Protein AF-A0A956BD13-F1 (afdb_monomer_lite)

Secondary structure (DSSP, 8-state):
------------------------------------PPPPPPPEEEEEGGG--S-PPTTEEEEEEEEBPSS--EEESSS---TTS-HHHHTT-EEEEEBTTSSEEEEEETT-HHHHHHHH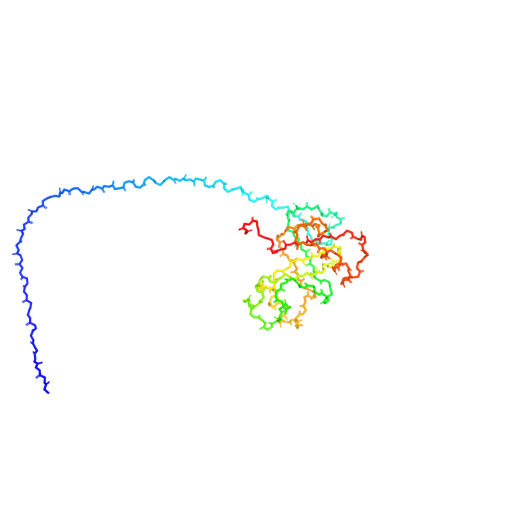HTTT--TT-EEEEEEEEE-TTTSTT-TTHHHHHHHHHT--TTS--EEEETT--TT-

Radius of gyration: 30.13 Å; chains: 1; bounding box: 98×28×61 Å

pLDDT: mean 73.92, std 19.25, range [34.25, 94.5]

Structure (mmCIF, N/CA/C/O backbone):
data_AF-A0A956BD13-F1
#
_entry.id   AF-A0A956BD13-F1
#
loop_
_atom_site.group_PDB
_atom_site.id
_atom_site.type_symbol
_atom_site.label_atom_id
_atom_site.label_alt_id
_atom_site.label_comp_id
_atom_site.label_asym_id
_atom_site.label_entity_id
_atom_site.label_seq_id
_atom_site.pdbx_PDB_ins_code
_atom_site.Cartn_x
_atom_site.Cartn_y
_atom_site.Cartn_z
_atom_site.occupancy
_atom_site.B_iso_or_equiv
_atom_site.auth_seq_id
_atom_site.auth_comp_id
_atom_site.auth_asym_id
_atom_site.auth_atom_id
_atom_site.pdbx_PDB_model_num
ATOM 1 N N . MET A 1 1 ? 64.589 10.170 -41.275 1.00 44.06 1 MET A N 1
ATOM 2 C CA . MET A 1 1 ? 65.614 10.773 -40.403 1.00 44.06 1 MET A CA 1
ATOM 3 C C . MET A 1 1 ? 65.387 10.223 -39.012 1.00 44.06 1 MET A C 1
ATOM 5 O O . MET A 1 1 ? 64.498 10.694 -38.320 1.00 44.06 1 MET A O 1
ATOM 9 N N . SER A 1 2 ? 66.120 9.169 -38.675 1.00 47.25 2 SER A N 1
ATOM 10 C CA . SER A 1 2 ? 66.272 8.690 -37.301 1.00 47.25 2 SER A CA 1
ATOM 11 C C . SER A 1 2 ? 67.596 9.226 -36.766 1.00 47.25 2 SER A C 1
ATOM 13 O O . SER A 1 2 ? 68.526 9.404 -37.561 1.00 47.25 2 SER A O 1
ATOM 15 N N . PRO A 1 3 ? 67.710 9.411 -35.449 1.00 51.00 3 PRO A N 1
ATOM 16 C CA . PRO A 1 3 ? 68.952 9.108 -34.765 1.00 51.00 3 PRO A CA 1
ATOM 17 C C . PRO A 1 3 ? 68.797 7.973 -33.729 1.00 51.00 3 PRO A C 1
ATOM 19 O O . PRO A 1 3 ? 67.667 7.650 -33.352 1.00 51.00 3 PRO A O 1
ATOM 22 N N . PRO A 1 4 ? 69.932 7.362 -33.335 1.00 51.72 4 PRO A N 1
ATOM 23 C CA . PRO A 1 4 ? 70.069 6.055 -32.678 1.00 51.72 4 PRO A CA 1
ATOM 24 C C . PRO A 1 4 ? 70.335 6.199 -31.152 1.00 51.72 4 PRO A C 1
ATOM 26 O O . PRO A 1 4 ? 70.558 7.315 -30.691 1.00 51.72 4 PRO A O 1
ATOM 29 N N . GLU A 1 5 ? 69.983 5.211 -30.319 1.00 47.28 5 GLU A N 1
ATOM 30 C CA . GLU A 1 5 ? 70.798 4.120 -29.705 1.00 47.28 5 GLU A CA 1
ATOM 31 C C . GLU A 1 5 ? 71.549 4.489 -28.407 1.00 47.28 5 GLU A C 1
ATOM 33 O O . GLU A 1 5 ? 71.923 5.639 -28.190 1.00 47.28 5 GLU A O 1
ATOM 38 N N . ASP A 1 6 ? 71.728 3.435 -27.595 1.00 42.88 6 ASP A N 1
ATOM 39 C CA . ASP A 1 6 ? 72.611 3.228 -26.432 1.00 42.88 6 ASP A CA 1
ATOM 40 C C . ASP A 1 6 ? 72.078 3.714 -25.067 1.00 42.88 6 ASP A C 1
ATOM 42 O O . ASP A 1 6 ? 72.024 4.903 -24.760 1.00 42.88 6 ASP A O 1
ATOM 46 N N . GLU A 1 7 ? 71.482 2.849 -24.229 1.00 48.50 7 GLU A N 1
ATOM 47 C CA . GLU A 1 7 ? 72.116 1.756 -23.453 1.00 48.50 7 GLU A CA 1
ATOM 48 C C . GLU A 1 7 ? 73.473 2.150 -22.854 1.00 48.50 7 GLU A C 1
ATOM 50 O O . GLU A 1 7 ? 74.460 2.244 -23.564 1.00 48.50 7 GLU A O 1
ATOM 55 N N . ASP A 1 8 ? 73.540 2.302 -21.526 1.00 44.31 8 ASP A N 1
ATOM 56 C CA . ASP A 1 8 ? 74.471 1.459 -20.776 1.00 44.31 8 ASP A CA 1
ATOM 57 C C . ASP A 1 8 ? 74.180 1.423 -19.272 1.00 44.31 8 ASP A C 1
ATOM 59 O O . ASP A 1 8 ? 73.890 2.419 -18.601 1.00 44.31 8 ASP A O 1
ATOM 63 N N . LEU A 1 9 ? 74.262 0.197 -18.769 1.00 45.81 9 LEU A N 1
ATOM 64 C CA . LEU A 1 9 ? 74.283 -0.191 -17.370 1.00 45.81 9 LEU A CA 1
ATOM 65 C C . LEU A 1 9 ? 75.536 0.370 -16.676 1.00 45.81 9 LEU A C 1
ATOM 67 O O . LEU A 1 9 ? 76.537 0.627 -17.329 1.00 45.81 9 LEU A O 1
ATOM 71 N N . ILE A 1 10 ? 75.492 0.489 -15.341 1.00 38.84 10 ILE A N 1
ATOM 72 C CA . ILE A 1 10 ? 76.545 0.116 -14.362 1.00 38.84 10 ILE A CA 1
ATOM 73 C C . ILE A 1 10 ? 76.246 0.816 -13.017 1.00 38.84 10 ILE A C 1
ATOM 75 O O . ILE A 1 10 ? 76.431 2.016 -12.831 1.00 38.84 10 ILE A O 1
ATOM 79 N N . ALA A 1 11 ? 75.800 0.025 -12.041 1.00 39.09 11 ALA A N 1
ATOM 80 C CA . ALA A 1 11 ? 76.026 0.264 -10.607 1.00 39.09 11 ALA A CA 1
ATOM 81 C C . ALA A 1 11 ? 77.476 -0.191 -10.263 1.00 39.09 11 ALA A C 1
ATOM 83 O O . ALA A 1 11 ? 77.973 -1.020 -11.026 1.00 39.09 11 ALA A O 1
ATOM 84 N N . PRO A 1 12 ? 78.161 0.188 -9.145 1.00 47.75 12 PRO A N 1
ATOM 85 C CA . PRO A 1 12 ? 77.567 0.335 -7.809 1.00 47.75 12 PRO A CA 1
ATOM 86 C C . PRO A 1 12 ? 78.234 1.325 -6.807 1.00 47.75 12 PRO A C 1
ATOM 88 O O . PRO A 1 12 ? 79.315 1.865 -7.003 1.00 47.75 12 PRO A O 1
ATOM 91 N N . ALA A 1 13 ? 77.574 1.426 -5.645 1.00 37.47 13 ALA A N 1
ATOM 92 C CA . ALA A 1 13 ? 78.126 1.643 -4.302 1.00 37.47 13 ALA A CA 1
ATOM 93 C C . ALA A 1 13 ? 78.817 2.979 -3.958 1.00 37.47 13 ALA A C 1
ATOM 95 O O . ALA A 1 13 ? 79.970 3.225 -4.295 1.00 37.47 13 ALA A O 1
ATOM 96 N N . ARG A 1 14 ? 78.198 3.718 -3.024 1.00 42.47 14 ARG A N 1
ATOM 97 C CA . ARG A 1 14 ? 78.883 4.116 -1.783 1.00 42.47 14 ARG A CA 1
ATOM 98 C C . ARG A 1 14 ? 77.897 4.403 -0.654 1.00 42.47 14 ARG A C 1
ATOM 100 O O . ARG A 1 14 ? 77.141 5.365 -0.650 1.00 42.47 14 ARG A O 1
ATOM 107 N N . THR A 1 15 ? 77.978 3.512 0.317 1.00 42.47 15 THR A N 1
ATOM 108 C CA . THR A 1 15 ? 77.448 3.545 1.670 1.00 42.47 15 THR A CA 1
ATOM 109 C C . THR A 1 15 ? 77.697 4.890 2.360 1.00 42.47 15 THR A C 1
ATOM 111 O O . THR A 1 15 ? 78.846 5.299 2.532 1.00 42.47 15 THR A O 1
ATOM 114 N N . ARG A 1 16 ? 76.640 5.524 2.871 1.00 36.84 16 ARG A N 1
ATOM 115 C CA . ARG A 1 16 ? 76.728 6.346 4.082 1.00 36.84 16 ARG A CA 1
ATOM 116 C C . ARG A 1 16 ? 75.579 5.987 5.009 1.00 36.84 16 ARG A C 1
ATOM 118 O O . ARG A 1 16 ? 74.418 6.254 4.732 1.00 36.84 16 ARG A O 1
ATOM 125 N N . TRP A 1 17 ? 75.967 5.343 6.100 1.00 38.44 17 TRP A N 1
ATOM 126 C CA . TRP A 1 17 ? 75.159 5.122 7.280 1.00 38.44 17 TRP A CA 1
ATOM 127 C C . TRP A 1 17 ? 74.755 6.466 7.888 1.00 38.44 17 TRP A C 1
ATOM 129 O O . TRP A 1 17 ? 75.621 7.258 8.254 1.00 38.44 17 TRP A O 1
ATOM 139 N N . VAL A 1 18 ? 73.452 6.681 8.043 1.00 43.34 18 VAL A N 1
ATOM 140 C CA . VAL A 1 18 ? 72.896 7.550 9.081 1.00 43.34 18 VAL A CA 1
ATOM 141 C C . VAL A 1 18 ? 71.798 6.738 9.759 1.00 43.34 18 VAL A C 1
ATOM 143 O O . VAL A 1 18 ? 70.827 6.331 9.126 1.00 43.34 18 VAL A O 1
ATOM 146 N N . ALA A 1 19 ? 72.031 6.415 11.027 1.00 39.81 19 ALA A N 1
ATOM 147 C CA . ALA A 1 19 ? 71.102 5.707 11.895 1.00 39.81 19 ALA A CA 1
ATOM 148 C C . ALA A 1 19 ? 69.920 6.626 12.297 1.00 39.81 19 ALA A C 1
ATOM 150 O O . ALA A 1 19 ? 70.008 7.845 12.144 1.00 39.81 19 ALA A O 1
ATOM 151 N N . PRO A 1 20 ? 68.803 6.047 12.768 1.00 45.09 20 PRO A N 1
ATOM 152 C CA . PRO A 1 20 ? 67.460 6.588 12.613 1.00 45.09 20 PRO A CA 1
ATOM 153 C C . PRO A 1 20 ? 67.080 7.543 13.748 1.00 45.09 20 PRO A C 1
ATOM 155 O O . PRO A 1 20 ? 67.434 7.322 14.903 1.00 45.09 20 PRO A O 1
ATOM 158 N N . ALA A 1 21 ? 66.280 8.561 13.440 1.00 40.62 21 ALA A N 1
ATOM 159 C CA . ALA A 1 21 ? 65.605 9.366 14.447 1.00 40.62 21 ALA A CA 1
ATOM 160 C C . ALA A 1 21 ? 64.126 9.518 14.077 1.00 40.62 21 ALA A C 1
ATOM 162 O O . ALA A 1 21 ? 63.789 10.131 13.069 1.00 40.62 21 ALA A O 1
ATOM 163 N N . GLY A 1 22 ? 63.257 8.963 14.925 1.00 37.09 22 GLY A N 1
ATOM 164 C CA . GLY A 1 22 ? 61.895 9.462 15.107 1.00 37.09 22 GLY A CA 1
ATOM 165 C C . GLY A 1 22 ? 60.812 8.885 14.200 1.00 37.09 22 GLY A C 1
ATOM 166 O O . GLY A 1 22 ? 60.185 9.624 13.450 1.00 37.09 22 GLY A O 1
ATOM 167 N N . VAL A 1 23 ? 60.485 7.598 14.349 1.00 42.72 23 VAL A N 1
ATOM 168 C CA . VAL A 1 23 ? 59.114 7.147 14.058 1.00 42.72 23 VAL A CA 1
ATOM 169 C C . VAL A 1 23 ? 58.242 7.617 15.222 1.00 42.72 23 VAL A C 1
ATOM 171 O O . VAL A 1 23 ? 58.183 6.976 16.270 1.00 42.72 23 VAL A O 1
ATOM 174 N N . ALA A 1 24 ? 57.608 8.778 15.063 1.00 38.66 24 ALA A N 1
ATOM 175 C CA . ALA A 1 24 ? 56.527 9.203 15.938 1.00 38.66 24 ALA A CA 1
ATOM 176 C C . ALA A 1 24 ? 55.292 8.358 15.604 1.00 38.66 24 ALA A C 1
ATOM 178 O O . ALA A 1 24 ? 54.621 8.563 14.594 1.00 38.66 24 ALA A O 1
ATOM 179 N N . LEU A 1 25 ? 55.034 7.362 16.447 1.00 34.25 25 LEU A N 1
ATOM 180 C CA . LEU A 1 25 ? 53.822 6.557 16.426 1.00 34.25 25 LEU A CA 1
ATOM 181 C C . LEU A 1 25 ? 52.649 7.473 16.804 1.00 34.25 25 LEU A C 1
ATOM 183 O O . 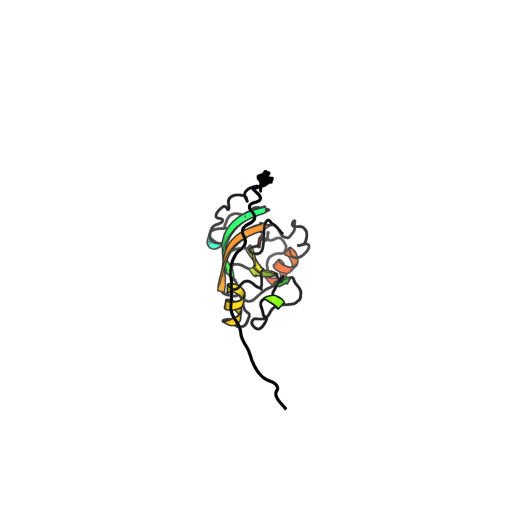LEU A 1 25 ? 52.456 7.803 17.973 1.00 34.25 25 LEU A O 1
ATOM 187 N N . VAL A 1 26 ? 51.879 7.924 15.811 1.00 38.56 26 VAL A N 1
ATOM 188 C CA . VAL A 1 26 ? 50.572 8.536 16.060 1.00 38.56 26 VAL A CA 1
ATOM 189 C C . VAL A 1 26 ? 49.647 7.408 16.495 1.00 38.56 26 VAL A C 1
ATOM 191 O O . VAL A 1 26 ? 49.126 6.650 15.679 1.00 38.56 26 VAL A O 1
ATOM 194 N N . VAL A 1 27 ? 49.480 7.266 17.807 1.00 37.88 27 VAL A N 1
ATOM 195 C CA . VAL A 1 27 ? 48.412 6.458 18.387 1.00 37.88 27 VAL A CA 1
ATOM 196 C C . VAL A 1 27 ? 47.107 7.186 18.080 1.00 37.88 27 VAL A C 1
ATOM 198 O O . VAL A 1 27 ? 46.736 8.138 18.763 1.00 37.88 27 VAL A O 1
ATOM 201 N N . ILE A 1 28 ? 46.420 6.767 17.018 1.00 44.41 28 ILE A N 1
ATOM 202 C CA . ILE A 1 28 ? 45.020 7.129 16.812 1.00 44.41 28 ILE A CA 1
ATOM 203 C C . ILE A 1 28 ? 44.246 6.384 17.898 1.00 44.41 28 ILE A C 1
ATOM 205 O O . ILE A 1 28 ? 43.956 5.195 17.773 1.00 44.41 28 ILE A O 1
ATOM 209 N N . ALA A 1 29 ? 43.953 7.074 18.998 1.00 43.16 29 ALA A N 1
ATOM 210 C CA . ALA A 1 29 ? 42.938 6.632 19.935 1.00 43.16 29 ALA A CA 1
ATOM 211 C C . ALA A 1 29 ? 41.605 6.646 19.177 1.00 43.16 29 ALA A C 1
ATOM 213 O O . ALA A 1 29 ? 40.981 7.692 19.005 1.00 43.16 29 ALA A O 1
ATOM 214 N N . ALA A 1 30 ? 41.207 5.485 18.657 1.00 44.53 30 ALA A N 1
ATOM 215 C CA . ALA A 1 30 ? 39.875 5.270 18.127 1.00 44.53 30 ALA A CA 1
ATOM 216 C C . ALA A 1 30 ? 38.891 5.421 19.293 1.00 44.53 30 ALA A C 1
ATOM 218 O O . ALA A 1 30 ? 38.612 4.467 20.016 1.00 44.53 30 ALA A O 1
ATOM 219 N N . ALA A 1 31 ? 38.407 6.645 19.504 1.00 46.56 31 ALA A N 1
ATOM 220 C CA . ALA A 1 31 ? 37.264 6.918 20.353 1.00 46.56 31 ALA A CA 1
ATOM 221 C C . ALA A 1 31 ? 36.066 6.194 19.731 1.00 46.56 31 ALA A C 1
ATOM 223 O O . ALA A 1 31 ? 35.420 6.687 18.807 1.00 46.56 31 ALA A O 1
ATOM 224 N N . THR A 1 32 ? 35.835 4.969 20.193 1.00 49.59 32 THR A N 1
ATOM 225 C CA . THR A 1 32 ? 34.695 4.139 19.829 1.00 49.59 32 THR A CA 1
ATOM 226 C C . THR A 1 32 ? 33.487 4.749 20.524 1.00 49.59 32 THR A C 1
ATOM 228 O O . THR A 1 32 ? 33.102 4.356 21.622 1.00 49.59 32 THR A O 1
ATOM 231 N N . TRP A 1 33 ? 32.917 5.785 19.914 1.00 47.69 33 TRP A N 1
ATOM 232 C CA . TRP A 1 33 ? 31.564 6.200 20.235 1.00 47.69 33 TRP A CA 1
ATOM 233 C C . TRP A 1 33 ? 30.666 5.037 19.825 1.00 47.69 33 TRP A C 1
ATOM 235 O O . TRP A 1 33 ? 30.367 4.857 18.646 1.00 47.69 33 TRP A O 1
ATOM 245 N N . LEU A 1 34 ? 30.302 4.196 20.796 1.00 47.66 34 LEU A N 1
ATOM 246 C CA . LEU A 1 34 ? 29.148 3.319 20.680 1.00 47.66 34 LEU A CA 1
ATOM 247 C C . LEU A 1 34 ? 27.951 4.227 20.394 1.00 47.66 34 LEU A C 1
ATOM 249 O O . LEU A 1 34 ? 27.374 4.822 21.302 1.00 47.66 34 LEU A O 1
ATOM 253 N N . LEU A 1 35 ? 27.628 4.375 19.111 1.00 52.22 35 LEU A N 1
ATOM 254 C CA . LEU A 1 35 ? 26.346 4.878 18.659 1.00 52.22 35 LEU A CA 1
ATOM 255 C C . LEU A 1 35 ? 25.312 3.928 19.252 1.00 52.22 35 LEU A C 1
ATOM 257 O O . LEU A 1 35 ? 25.151 2.797 18.801 1.00 52.22 35 LEU A O 1
ATOM 261 N N . TRP A 1 36 ? 24.671 4.367 20.329 1.00 49.69 36 TRP A N 1
ATOM 262 C CA . TRP A 1 36 ? 23.501 3.707 20.871 1.00 49.69 36 TRP A CA 1
ATOM 263 C C . TRP A 1 36 ? 22.368 3.960 19.877 1.00 49.69 36 TRP A C 1
ATOM 265 O O . TRP A 1 36 ? 21.576 4.884 20.031 1.00 49.69 36 TRP A O 1
ATOM 275 N N . THR A 1 37 ? 22.357 3.204 18.780 1.00 57.28 37 THR A N 1
ATOM 276 C CA . THR A 1 37 ? 21.195 3.140 17.903 1.00 57.28 37 THR A CA 1
ATOM 277 C C . THR A 1 37 ? 20.132 2.376 18.684 1.00 57.28 37 THR A C 1
ATOM 279 O O . THR A 1 37 ? 20.393 1.223 19.053 1.00 57.28 37 THR A O 1
ATOM 282 N N . PRO A 1 38 ? 18.977 2.982 19.012 1.00 53.03 38 PRO A N 1
ATOM 283 C CA . PRO A 1 38 ? 17.890 2.229 19.616 1.00 53.03 38 PRO A CA 1
ATOM 284 C C . PRO A 1 38 ? 17.577 1.060 18.683 1.00 53.03 38 PRO A C 1
ATOM 286 O O . PRO A 1 38 ? 17.339 1.263 17.494 1.00 53.03 38 PRO A O 1
ATOM 289 N N . ALA A 1 39 ? 17.658 -0.166 19.202 1.00 55.84 39 ALA A N 1
ATOM 290 C CA . ALA A 1 39 ? 17.295 -1.337 18.421 1.00 55.84 39 ALA A CA 1
ATOM 291 C C . ALA A 1 39 ? 15.858 -1.140 17.909 1.00 55.84 39 ALA A C 1
ATOM 293 O O . ALA A 1 39 ? 15.004 -0.715 18.700 1.00 55.84 39 ALA A O 1
ATOM 294 N N . PRO A 1 40 ? 15.576 -1.407 16.620 1.00 57.62 40 PRO A N 1
ATOM 295 C CA . PRO A 1 40 ? 14.216 -1.318 16.117 1.00 57.62 40 PRO A CA 1
ATOM 296 C C . PRO A 1 40 ? 13.317 -2.213 16.981 1.00 57.62 40 PRO A C 1
ATOM 298 O O . PRO A 1 40 ? 13.759 -3.288 17.410 1.00 57.62 40 PRO A O 1
ATOM 301 N N . PRO A 1 41 ? 12.085 -1.773 17.291 1.00 59.72 41 PRO A N 1
ATOM 302 C CA . PRO A 1 41 ? 11.177 -2.560 18.110 1.00 59.72 41 PRO A CA 1
ATOM 303 C C . PRO A 1 41 ? 11.022 -3.966 17.508 1.00 59.72 41 PRO A C 1
ATOM 305 O O . PRO A 1 41 ? 10.992 -4.102 16.280 1.00 59.72 41 PRO A O 1
ATOM 308 N N . PRO A 1 42 ? 10.941 -5.020 18.342 1.00 62.03 42 PRO A N 1
ATOM 309 C CA . PRO A 1 42 ? 10.773 -6.375 17.841 1.00 62.03 42 PRO A CA 1
ATOM 310 C C . PRO A 1 42 ? 9.487 -6.458 17.015 1.00 62.03 42 PRO A C 1
ATOM 312 O O . PRO A 1 42 ? 8.410 -6.077 17.479 1.00 62.03 42 PRO A O 1
ATOM 315 N N . LEU A 1 43 ? 9.606 -6.949 15.781 1.00 66.00 43 LEU A N 1
ATOM 316 C CA . LEU A 1 43 ? 8.457 -7.189 14.916 1.00 66.00 43 LEU A CA 1
ATOM 317 C C . LEU A 1 43 ? 7.586 -8.277 15.544 1.00 66.00 43 LEU A C 1
ATOM 319 O O . LEU A 1 43 ? 8.069 -9.365 15.854 1.00 66.00 43 LEU A O 1
ATOM 323 N N . THR A 1 44 ? 6.304 -7.980 15.725 1.00 66.06 44 THR A N 1
ATOM 324 C CA . THR A 1 44 ? 5.315 -8.993 16.110 1.00 66.06 44 THR A CA 1
ATOM 325 C C . THR A 1 44 ? 4.721 -9.595 14.838 1.00 66.06 44 THR A C 1
ATOM 327 O O . THR A 1 44 ? 4.612 -8.909 13.827 1.00 66.06 44 THR A O 1
ATOM 330 N N . ASP A 1 45 ? 4.363 -10.875 14.834 1.00 70.81 45 ASP A N 1
ATOM 331 C CA . ASP A 1 45 ? 3.620 -11.446 13.708 1.00 70.81 45 ASP A CA 1
ATOM 332 C C . ASP A 1 45 ? 2.151 -10.994 13.790 1.00 70.81 45 ASP A C 1
ATOM 334 O O . ASP A 1 45 ? 1.496 -11.216 14.809 1.00 70.81 45 ASP A O 1
ATOM 338 N N . CYS A 1 46 ? 1.647 -10.318 12.751 1.00 69.00 46 CYS A N 1
ATOM 339 C CA . CYS A 1 46 ? 0.225 -9.972 12.637 1.00 69.00 46 CYS A CA 1
ATOM 340 C C . CYS A 1 46 ? -0.589 -11.103 11.986 1.00 69.00 46 CYS A C 1
ATOM 342 O O . CYS A 1 46 ? -1.818 -11.020 11.956 1.00 69.00 46 CYS A O 1
ATOM 344 N N . GLY A 1 47 ? 0.073 -12.152 11.488 1.00 66.50 47 GLY A N 1
ATOM 345 C CA . GLY A 1 47 ? -0.535 -13.265 10.774 1.00 66.50 47 GLY A CA 1
ATOM 346 C C . GLY A 1 47 ? -0.858 -12.947 9.312 1.00 66.50 47 GLY A C 1
ATOM 347 O O . GLY A 1 47 ? -0.553 -11.878 8.774 1.00 66.50 47 GLY A O 1
ATOM 348 N N . THR A 1 48 ? -1.503 -13.901 8.643 1.00 61.31 48 THR A N 1
ATOM 349 C CA . THR A 1 48 ? -2.123 -13.663 7.337 1.00 61.31 48 THR A CA 1
ATOM 350 C C . THR A 1 48 ? -3.431 -12.894 7.516 1.00 61.31 48 THR A C 1
ATOM 352 O O . THR A 1 48 ? -4.121 -13.061 8.522 1.00 61.31 48 THR A O 1
ATOM 355 N N . VAL A 1 49 ? -3.792 -12.059 6.541 1.00 57.22 49 VAL A N 1
ATOM 356 C CA . VAL A 1 49 ? -4.980 -11.189 6.559 1.00 57.22 49 VAL A CA 1
ATOM 357 C C . VAL A 1 49 ? -6.267 -11.965 6.867 1.00 57.22 49 VAL A C 1
ATOM 359 O O . VAL A 1 49 ? -7.088 -11.479 7.638 1.00 57.22 49 VAL A O 1
ATOM 362 N N . ALA A 1 50 ? -6.377 -13.219 6.409 1.00 47.44 50 ALA A N 1
ATOM 363 C CA . ALA A 1 50 ? -7.482 -14.131 6.735 1.00 47.44 50 ALA A CA 1
ATOM 364 C C . ALA A 1 50 ? -7.662 -14.395 8.250 1.00 47.44 50 ALA A C 1
ATOM 366 O O . ALA A 1 50 ? -8.731 -14.797 8.703 1.00 47.44 50 ALA A O 1
ATOM 367 N N . THR A 1 51 ? -6.619 -14.159 9.046 1.00 47.00 51 THR A N 1
ATOM 368 C CA . THR A 1 51 ? -6.591 -14.290 10.512 1.00 47.00 51 THR A CA 1
ATOM 369 C C . THR A 1 51 ? -6.549 -12.950 11.247 1.00 47.00 51 THR A C 1
ATOM 371 O O . THR A 1 51 ? -6.715 -12.930 12.468 1.00 47.00 51 THR A O 1
ATOM 374 N N . ALA A 1 52 ? -6.399 -11.824 10.542 1.00 51.41 52 ALA A N 1
ATOM 375 C CA . ALA A 1 52 ? -6.423 -10.482 11.121 1.00 51.41 52 ALA A CA 1
ATOM 376 C C . ALA A 1 52 ? -7.869 -10.020 11.399 1.00 51.41 52 ALA A C 1
ATOM 378 O O . ALA A 1 52 ? -8.292 -8.936 11.015 1.00 51.41 52 ALA A O 1
ATOM 379 N N . THR A 1 53 ? -8.647 -10.839 12.109 1.00 45.59 53 THR A N 1
ATOM 380 C CA . THR A 1 53 ? -9.975 -10.482 12.644 1.00 45.59 53 THR A CA 1
ATOM 381 C C . THR A 1 53 ? -9.901 -9.486 13.804 1.00 45.59 53 THR A C 1
ATOM 383 O O . THR A 1 53 ? -10.931 -9.020 14.290 1.00 45.59 53 THR A O 1
ATOM 386 N N . HIS A 1 54 ? -8.695 -9.140 14.261 1.00 50.88 54 HIS A N 1
ATOM 387 C CA . HIS A 1 54 ? -8.479 -8.164 15.320 1.00 50.88 54 HIS A CA 1
ATOM 388 C C . HIS A 1 54 ? -8.170 -6.787 14.723 1.00 50.88 54 HIS A C 1
ATOM 390 O O . HIS A 1 54 ? -7.338 -6.694 13.819 1.00 50.88 54 HIS A O 1
ATOM 396 N N . PRO A 1 55 ? -8.778 -5.703 15.241 1.00 61.69 55 PRO A N 1
ATOM 397 C CA . PRO A 1 55 ? -8.462 -4.356 14.791 1.00 61.69 55 PRO A CA 1
ATOM 398 C C . PRO A 1 55 ? -6.974 -4.083 15.027 1.00 61.69 55 PRO A C 1
ATOM 400 O O . PRO A 1 55 ? -6.516 -3.995 16.170 1.00 61.69 55 PRO A O 1
ATOM 403 N N . LEU A 1 56 ? -6.215 -3.963 13.936 1.00 68.94 56 LEU A N 1
ATOM 404 C CA . LEU A 1 56 ? -4.800 -3.622 13.994 1.00 68.94 56 LEU A CA 1
ATOM 405 C C . LEU A 1 56 ? -4.655 -2.235 14.639 1.00 68.94 56 LEU A C 1
ATOM 407 O O . LEU A 1 56 ? -5.319 -1.265 14.244 1.00 68.94 56 LEU A O 1
ATOM 411 N N . LYS A 1 57 ? -3.819 -2.152 15.678 1.00 77.44 57 LYS A N 1
ATOM 412 C CA . LYS A 1 57 ? -3.573 -0.904 16.406 1.00 77.44 57 LYS A CA 1
ATOM 413 C C . LYS A 1 57 ? -2.749 0.046 15.536 1.00 77.44 57 LYS A C 1
ATOM 415 O O . LYS A 1 57 ? -1.854 -0.382 14.811 1.00 77.44 57 LYS A O 1
ATOM 420 N N . HIS A 1 58 ? -3.055 1.337 15.633 1.00 83.88 58 HIS A N 1
ATOM 421 C CA . HIS A 1 58 ? -2.225 2.391 15.050 1.00 83.88 58 HIS A CA 1
ATOM 422 C C . HIS A 1 58 ? -0.791 2.289 15.601 1.00 83.88 58 HIS A C 1
ATOM 424 O O . HIS A 1 58 ? -0.615 1.884 16.752 1.00 83.88 58 HIS A O 1
ATOM 430 N N . ASP A 1 59 ? 0.210 2.622 14.789 1.00 84.94 59 ASP A N 1
ATOM 431 C CA . ASP A 1 59 ? 1.638 2.544 15.133 1.00 84.94 59 ASP A CA 1
ATOM 432 C C . ASP A 1 59 ? 2.142 1.166 15.557 1.00 84.94 59 ASP A C 1
ATOM 434 O O . ASP A 1 59 ? 3.072 1.030 16.353 1.00 84.94 59 ASP A O 1
ATOM 438 N N . THR A 1 60 ? 1.553 0.116 14.990 1.00 84.44 60 THR A N 1
ATOM 439 C CA . THR A 1 60 ? 2.037 -1.249 15.215 1.00 84.44 60 THR A CA 1
ATOM 440 C C . THR A 1 60 ? 2.960 -1.684 14.089 1.00 84.44 60 THR A C 1
ATOM 442 O O . THR A 1 60 ? 2.643 -1.506 12.915 1.00 84.44 60 THR A O 1
ATOM 445 N N . PHE A 1 61 ? 4.086 -2.298 14.447 1.00 84.94 61 PHE A N 1
ATOM 446 C CA . PHE A 1 61 ? 5.016 -2.902 13.498 1.00 84.94 61 PHE A CA 1
ATOM 447 C C . PHE A 1 61 ? 4.850 -4.409 13.493 1.00 84.94 61 PHE A C 1
ATOM 449 O O . PHE A 1 61 ? 4.983 -5.062 14.534 1.00 84.94 61 PHE A O 1
ATOM 456 N N . CYS A 1 62 ? 4.570 -4.960 12.318 1.00 82.56 62 CYS A N 1
ATOM 457 C CA . CYS A 1 62 ? 4.390 -6.390 12.189 1.00 82.56 62 CYS A CA 1
ATOM 458 C C . CYS A 1 62 ? 4.602 -6.925 10.782 1.00 82.56 62 CYS A C 1
ATOM 460 O O . CYS A 1 62 ? 4.665 -6.177 9.804 1.00 82.56 62 CYS A O 1
ATOM 462 N N . THR A 1 63 ? 4.693 -8.248 10.699 1.00 84.06 63 THR A N 1
ATOM 463 C CA . THR A 1 63 ? 4.661 -8.982 9.432 1.00 84.06 63 THR A CA 1
ATOM 464 C C . THR A 1 63 ? 3.215 -9.317 9.093 1.00 84.06 63 THR A C 1
ATOM 466 O O . THR A 1 63 ? 2.510 -9.860 9.941 1.00 84.06 63 THR A O 1
ATOM 469 N N . LEU A 1 64 ? 2.770 -8.968 7.887 1.00 81.50 64 LEU A N 1
ATOM 470 C CA . LEU A 1 64 ? 1.430 -9.265 7.378 1.00 81.50 64 LEU A CA 1
ATOM 471 C C . LEU A 1 64 ? 1.563 -9.972 6.025 1.00 81.50 64 LEU A C 1
ATOM 473 O O . LEU A 1 64 ? 2.393 -9.590 5.197 1.00 81.50 64 LEU A O 1
ATOM 477 N N . GLY A 1 65 ? 0.732 -10.991 5.808 1.00 85.88 65 GLY A N 1
ATOM 478 C CA . GLY A 1 65 ? 0.608 -11.691 4.529 1.00 85.88 65 GLY A CA 1
ATOM 479 C C . GLY A 1 65 ? -0.803 -11.575 3.959 1.00 85.88 65 GLY A C 1
ATOM 480 O O . GLY A 1 65 ? -1.757 -11.902 4.658 1.00 85.88 65 GLY A O 1
ATOM 481 N N . GLY A 1 66 ? -0.972 -11.152 2.709 1.00 88.94 66 GLY A N 1
ATOM 482 C CA . GLY A 1 66 ? -2.288 -11.052 2.071 1.00 88.94 66 GLY A CA 1
ATOM 483 C C . GLY A 1 66 ? -2.215 -11.017 0.550 1.00 88.94 66 GLY A C 1
ATOM 484 O O . GLY A 1 66 ? -1.168 -10.735 -0.021 1.00 88.94 66 GLY A O 1
ATOM 485 N N . THR A 1 67 ? -3.338 -11.294 -0.104 1.00 92.50 67 THR A N 1
ATOM 486 C CA . THR A 1 67 ? -3.450 -11.233 -1.570 1.00 92.50 67 THR A CA 1
ATOM 487 C C . THR A 1 67 ? -4.197 -9.972 -1.965 1.00 92.50 67 THR A C 1
ATOM 489 O O . THR A 1 67 ? -5.173 -9.618 -1.310 1.00 92.50 67 THR A O 1
ATOM 492 N N . VAL A 1 68 ? -3.760 -9.283 -3.014 1.00 93.06 68 VAL A N 1
ATOM 493 C CA . VAL A 1 68 ? -4.460 -8.100 -3.532 1.00 93.06 68 VAL A CA 1
ATOM 494 C C . VAL A 1 68 ? -5.805 -8.484 -4.158 1.00 93.06 68 VAL A C 1
ATOM 496 O O . VAL A 1 68 ? -5.872 -9.377 -5.004 1.00 93.06 68 VAL A O 1
ATOM 499 N N . GLU A 1 69 ? -6.863 -7.775 -3.759 1.00 91.00 69 GLU A N 1
ATOM 500 C CA . GLU A 1 69 ? -8.234 -7.929 -4.252 1.00 91.00 69 GLU A CA 1
ATOM 501 C C . GLU A 1 69 ? -8.556 -6.886 -5.331 1.00 91.00 69 GLU A C 1
ATOM 503 O O . GLU A 1 69 ? -8.552 -5.677 -5.076 1.00 91.00 69 GLU A O 1
ATOM 508 N N . GLY A 1 70 ? -8.916 -7.373 -6.519 1.00 87.94 70 GLY A N 1
ATOM 509 C CA . GLY A 1 70 ? -9.344 -6.553 -7.648 1.00 87.94 70 GLY A CA 1
ATOM 510 C C . GLY A 1 70 ? -8.213 -5.797 -8.350 1.00 87.94 70 GLY A C 1
ATOM 511 O O . GLY A 1 70 ? -7.046 -5.837 -7.964 1.00 87.94 70 GLY A O 1
ATOM 512 N N . ASP A 1 71 ? -8.588 -5.084 -9.407 1.00 86.25 71 ASP A N 1
ATOM 513 C CA . ASP A 1 71 ? -7.693 -4.353 -10.313 1.00 86.25 71 ASP A CA 1
ATOM 514 C C . ASP A 1 71 ? -7.450 -2.893 -9.896 1.00 86.25 71 ASP A C 1
ATOM 516 O O . ASP A 1 71 ? -6.656 -2.170 -10.504 1.00 86.25 71 ASP A O 1
ATOM 520 N N . LYS A 1 72 ? -8.142 -2.430 -8.852 1.00 87.38 72 LYS A N 1
ATOM 521 C CA . LYS A 1 72 ? -8.096 -1.037 -8.416 1.00 87.38 72 LYS A CA 1
ATOM 522 C C . LYS A 1 72 ? -6.809 -0.739 -7.660 1.00 87.38 72 LYS A C 1
ATOM 524 O O . LYS A 1 72 ? -6.526 -1.319 -6.615 1.00 87.38 72 LYS A O 1
ATOM 529 N N . VAL A 1 73 ? -6.089 0.267 -8.141 1.00 88.19 73 VAL A N 1
ATOM 530 C CA . VAL A 1 73 ? -4.872 0.779 -7.511 1.00 88.19 73 VAL A CA 1
ATOM 531 C C . VAL A 1 73 ? -4.980 2.295 -7.392 1.00 88.19 73 VAL A C 1
ATOM 533 O O . VAL A 1 73 ? -5.282 2.980 -8.369 1.00 88.19 73 VAL A O 1
ATOM 536 N N . LEU A 1 74 ? -4.716 2.836 -6.203 1.00 88.88 74 LEU A N 1
ATOM 537 C CA . LEU A 1 74 ? -4.441 4.266 -6.039 1.00 88.88 74 LEU A CA 1
ATOM 538 C C . LEU A 1 74 ? -2.926 4.458 -6.020 1.00 88.88 74 LEU A C 1
ATOM 540 O O . LEU A 1 74 ? -2.216 3.678 -5.398 1.00 88.88 74 LEU A O 1
ATOM 544 N N . SER A 1 75 ? -2.416 5.504 -6.659 1.00 87.50 75 SER A N 1
ATOM 545 C CA . SER A 1 75 ? -0.992 5.846 -6.607 1.00 87.50 75 SER A CA 1
ATOM 546 C C . SER A 1 75 ? -0.788 7.237 -6.021 1.00 87.50 75 SER A C 1
ATOM 548 O O . SER A 1 75 ? -1.462 8.181 -6.435 1.00 87.50 75 SER A O 1
ATOM 550 N N . MET A 1 76 ? 0.190 7.389 -5.132 1.00 84.62 76 MET A N 1
ATOM 551 C CA . MET A 1 76 ? 0.698 8.692 -4.699 1.00 84.62 76 MET A CA 1
ATOM 552 C C . MET A 1 76 ? 2.154 8.847 -5.135 1.00 84.62 76 MET A C 1
ATOM 554 O O . MET A 1 76 ? 2.983 7.993 -4.834 1.00 84.62 76 MET A O 1
ATOM 558 N N . GLY A 1 77 ? 2.465 9.937 -5.834 1.00 81.31 77 GLY A N 1
ATOM 559 C CA . GLY A 1 77 ? 3.788 10.205 -6.397 1.00 81.31 77 GLY A CA 1
ATOM 560 C C . GLY A 1 77 ? 3.693 10.919 -7.745 1.00 81.31 77 GLY A C 1
ATOM 561 O O . GLY A 1 77 ? 2.609 11.318 -8.176 1.00 81.31 77 GLY A O 1
ATOM 562 N N . LYS A 1 78 ? 4.831 11.112 -8.421 1.00 72.69 78 LYS A N 1
ATOM 563 C CA . LYS A 1 78 ? 4.849 11.703 -9.766 1.00 72.69 78 LYS A CA 1
ATOM 564 C C . LYS A 1 78 ? 4.444 10.662 -10.814 1.00 72.69 78 LYS A C 1
ATOM 566 O O . LYS A 1 78 ? 5.295 10.016 -11.409 1.00 72.69 78 LYS A O 1
ATOM 571 N N . GLY A 1 79 ? 3.141 10.578 -11.070 1.00 68.88 79 GLY A N 1
ATOM 572 C CA . GLY A 1 79 ? 2.564 9.730 -12.114 1.00 68.88 79 GLY A CA 1
ATOM 573 C C . GLY A 1 79 ? 2.206 8.322 -11.638 1.00 68.88 79 GLY A C 1
ATOM 574 O O . GLY A 1 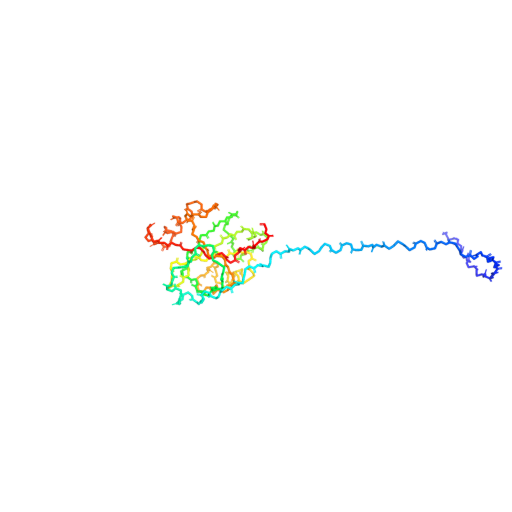79 ? 2.563 7.909 -10.535 1.00 68.88 79 GLY A O 1
ATOM 575 N N . VAL A 1 80 ? 1.462 7.607 -12.484 1.00 72.06 80 VAL A N 1
ATOM 576 C CA . VAL A 1 80 ? 1.151 6.186 -12.299 1.00 72.06 80 VAL A CA 1
ATOM 577 C C . VAL A 1 80 ? 2.224 5.402 -13.059 1.00 72.06 80 VAL A C 1
ATOM 579 O O . VAL A 1 80 ? 2.223 5.461 -14.289 1.00 72.06 80 VAL A O 1
ATOM 582 N N . PRO A 1 81 ? 3.160 4.716 -12.382 1.00 75.81 81 PRO A N 1
ATOM 583 C CA . PRO A 1 81 ? 4.169 3.921 -13.062 1.00 75.81 81 PRO A CA 1
ATOM 584 C C . PRO A 1 81 ? 3.481 2.797 -13.824 1.00 75.81 81 PRO A C 1
ATOM 586 O O . PRO A 1 81 ? 2.496 2.240 -13.342 1.00 75.81 81 PRO A O 1
ATOM 589 N N . THR A 1 82 ? 4.006 2.463 -14.988 1.00 78.50 82 THR A N 1
ATOM 590 C CA . THR A 1 82 ? 3.577 1.365 -15.858 1.00 78.50 82 THR A CA 1
ATOM 591 C C . THR A 1 82 ? 4.582 0.220 -15.799 1.00 78.50 82 THR A C 1
ATOM 593 O O . THR A 1 82 ? 5.705 0.382 -15.328 1.00 78.50 82 THR A O 1
ATOM 596 N N . ALA A 1 83 ? 4.212 -0.938 -16.325 1.00 71.88 83 ALA A N 1
ATOM 597 C CA . ALA A 1 83 ? 5.045 -2.128 -16.380 1.00 71.88 83 ALA A CA 1
ATOM 598 C C . ALA A 1 83 ? 6.291 -1.915 -17.248 1.00 71.88 83 ALA A C 1
ATOM 600 O O . ALA A 1 83 ? 7.292 -2.608 -17.082 1.00 71.88 83 ALA A O 1
ATOM 601 N N . SER A 1 84 ? 6.223 -0.957 -18.177 1.00 73.19 84 SER A N 1
ATOM 602 C CA . SER A 1 84 ? 7.343 -0.543 -19.023 1.00 73.19 84 SER A CA 1
ATOM 603 C C . SER A 1 84 ? 8.264 0.494 -18.382 1.00 73.19 84 SER A C 1
ATOM 605 O O . SER A 1 84 ? 9.311 0.802 -18.954 1.00 73.19 84 SER A O 1
ATOM 607 N N . ASP A 1 85 ? 7.885 1.066 -17.238 1.00 81.00 85 ASP A N 1
ATOM 608 C CA . ASP A 1 85 ? 8.723 2.043 -16.560 1.00 81.00 85 ASP A CA 1
ATOM 609 C C . ASP A 1 85 ? 9.883 1.358 -15.835 1.00 81.00 85 ASP A C 1
ATOM 611 O O . ASP A 1 85 ? 9.742 0.306 -15.212 1.00 81.00 85 ASP A O 1
ATOM 615 N N . ASP A 1 86 ? 11.060 1.975 -15.921 1.00 81.25 86 ASP A N 1
ATOM 616 C CA . ASP A 1 86 ? 12.206 1.538 -15.139 1.00 81.25 86 ASP A CA 1
ATOM 617 C C . ASP A 1 86 ? 12.026 1.881 -13.650 1.00 81.25 86 ASP A C 1
ATOM 619 O O . ASP A 1 86 ? 11.198 2.710 -13.252 1.00 81.25 86 ASP A O 1
ATOM 623 N N . LYS A 1 87 ? 12.858 1.261 -12.805 1.00 84.31 87 LYS A N 1
ATOM 624 C CA . LYS A 1 87 ? 12.892 1.541 -11.362 1.00 84.31 87 LYS A CA 1
ATOM 625 C C . LYS A 1 87 ? 13.031 3.028 -11.041 1.00 84.31 87 LYS A C 1
ATOM 627 O O . LYS A 1 87 ? 12.485 3.476 -10.043 1.00 84.31 87 LYS A O 1
ATOM 632 N N . GLY A 1 88 ? 13.756 3.789 -11.862 1.00 83.75 88 GLY A N 1
ATOM 633 C CA . GLY A 1 88 ? 13.989 5.212 -11.632 1.00 83.75 88 GLY A CA 1
ATOM 634 C C . GLY A 1 88 ? 12.711 6.037 -11.755 1.00 83.75 88 GLY A C 1
ATOM 635 O O . GLY A 1 88 ? 12.479 6.932 -10.946 1.00 83.75 88 GLY A O 1
ATOM 636 N N . LYS A 1 89 ? 11.851 5.711 -12.721 1.00 84.31 89 LYS A N 1
ATOM 637 C CA . LYS A 1 89 ? 10.536 6.345 -12.884 1.00 84.31 89 LYS A CA 1
ATOM 638 C C . LYS A 1 89 ? 9.517 5.901 -11.837 1.00 84.31 89 LYS A C 1
ATOM 640 O O . LYS A 1 89 ? 8.654 6.691 -11.466 1.00 84.31 89 LYS A O 1
ATOM 645 N N . ALA A 1 90 ? 9.611 4.659 -11.365 1.00 85.38 90 ALA A N 1
ATOM 646 C CA . ALA A 1 90 ? 8.753 4.138 -10.301 1.00 85.38 90 ALA A CA 1
ATOM 647 C C . ALA A 1 90 ? 9.197 4.579 -8.889 1.00 85.38 90 ALA A C 1
ATOM 649 O O . ALA A 1 90 ? 8.424 4.473 -7.933 1.00 85.38 90 ALA A O 1
ATOM 650 N N . ALA A 1 91 ? 10.424 5.092 -8.751 1.00 86.38 91 ALA A N 1
ATOM 651 C CA . ALA A 1 91 ? 11.001 5.489 -7.475 1.00 86.38 91 ALA A CA 1
ATOM 652 C C . ALA A 1 91 ? 10.152 6.556 -6.769 1.00 86.38 91 ALA A C 1
ATOM 654 O O . ALA A 1 91 ? 9.775 7.582 -7.339 1.00 86.38 91 ALA A O 1
ATOM 655 N N . GLY A 1 92 ? 9.865 6.313 -5.490 1.00 84.44 92 GLY A N 1
ATOM 656 C CA . GLY A 1 92 ? 9.078 7.221 -4.655 1.00 84.44 92 GLY A CA 1
ATOM 657 C C . GLY A 1 92 ? 7.571 7.211 -4.930 1.00 84.44 92 GLY A C 1
ATOM 658 O O . GLY A 1 92 ? 6.843 7.944 -4.259 1.00 84.44 92 GLY A O 1
ATOM 659 N N . VAL A 1 93 ? 7.079 6.385 -5.860 1.00 89.50 93 VAL A N 1
ATOM 660 C CA . VAL A 1 93 ? 5.640 6.171 -6.031 1.00 89.50 93 VAL A CA 1
ATOM 661 C C . VAL A 1 93 ? 5.155 5.087 -5.071 1.00 89.50 93 VAL A C 1
ATOM 663 O O . VAL A 1 93 ? 5.711 3.991 -5.007 1.00 89.50 93 VAL A O 1
ATOM 666 N N . ARG A 1 94 ? 4.085 5.397 -4.337 1.00 90.75 94 ARG A N 1
ATOM 667 C CA . ARG A 1 94 ? 3.396 4.486 -3.420 1.00 90.75 94 ARG A CA 1
ATOM 668 C C . ARG A 1 94 ? 2.095 4.007 -4.050 1.00 90.75 94 ARG A C 1
ATOM 670 O O . ARG A 1 94 ? 1.268 4.833 -4.432 1.00 90.75 94 ARG A O 1
ATOM 677 N N . LEU A 1 95 ? 1.918 2.695 -4.146 1.00 91.69 95 LEU A N 1
ATOM 678 C CA . LEU A 1 95 ? 0.715 2.040 -4.655 1.00 91.69 95 LEU A CA 1
ATOM 679 C C . LEU A 1 95 ? -0.123 1.547 -3.478 1.00 91.69 95 LEU A C 1
ATOM 681 O O . LEU A 1 95 ? 0.392 0.843 -2.617 1.00 91.69 95 LEU A O 1
ATOM 685 N N . PHE A 1 96 ? -1.400 1.906 -3.452 1.00 93.12 96 PHE A N 1
ATOM 686 C CA . PHE A 1 96 ? -2.360 1.494 -2.438 1.00 93.12 96 PHE A CA 1
ATOM 687 C C . PHE A 1 96 ? -3.293 0.469 -3.057 1.00 93.12 96 PHE A C 1
ATOM 689 O O . PHE A 1 96 ? -3.971 0.753 -4.051 1.00 93.12 96 PHE A O 1
ATOM 696 N N . VAL A 1 97 ? -3.329 -0.704 -2.446 1.00 92.44 97 VAL A N 1
ATOM 697 C CA . VAL A 1 97 ? -4.088 -1.856 -2.920 1.00 92.44 97 VAL A CA 1
ATOM 698 C C . VAL A 1 97 ? -4.874 -2.456 -1.770 1.00 92.44 97 VAL A C 1
ATOM 700 O O . VAL A 1 97 ? -4.383 -2.514 -0.642 1.00 92.44 97 VAL A O 1
ATOM 703 N N . LYS A 1 98 ? -6.104 -2.887 -2.036 1.00 91.50 98 LYS A N 1
ATOM 704 C CA . LYS A 1 98 ? -6.913 -3.581 -1.035 1.00 91.50 98 LYS A CA 1
ATOM 705 C C . LYS A 1 98 ? -6.452 -5.030 -0.935 1.00 91.50 98 LYS A C 1
ATOM 707 O O . LYS A 1 98 ? -6.213 -5.666 -1.958 1.00 91.50 98 LYS A O 1
ATOM 712 N N . LEU A 1 99 ? -6.313 -5.536 0.284 1.00 90.12 99 LEU A N 1
ATOM 713 C CA . LEU A 1 99 ? -6.072 -6.956 0.515 1.00 90.12 99 LEU A CA 1
ATOM 714 C C . LEU A 1 99 ? -7.408 -7.695 0.639 1.00 90.12 99 LEU A C 1
ATOM 716 O O . LEU A 1 99 ? -8.358 -7.169 1.214 1.00 90.12 99 LEU A O 1
ATOM 720 N N . ALA A 1 100 ? -7.463 -8.911 0.107 1.00 87.19 100 ALA A N 1
ATOM 721 C CA . ALA A 1 100 ? -8.623 -9.782 0.200 1.00 87.19 100 ALA A CA 1
ATOM 722 C C . ALA A 1 100 ? -8.966 -10.094 1.662 1.00 87.19 100 ALA A C 1
ATOM 724 O O . ALA A 1 100 ? -8.080 -10.204 2.513 1.00 87.19 100 ALA A O 1
ATOM 725 N N . ASP A 1 101 ? -10.262 -10.254 1.927 1.00 76.12 101 ASP A N 1
ATOM 726 C CA . ASP A 1 101 ? -10.818 -10.708 3.206 1.00 76.12 101 ASP A CA 1
ATOM 727 C C . ASP A 1 101 ? -10.532 -9.802 4.425 1.00 76.12 101 ASP A C 1
ATOM 729 O O . ASP A 1 101 ? -10.791 -10.203 5.561 1.00 76.12 101 ASP A O 1
ATOM 733 N N . ALA A 1 102 ? -10.069 -8.559 4.219 1.00 74.75 102 ALA A N 1
ATOM 734 C CA . ALA A 1 102 ? -10.012 -7.539 5.270 1.00 74.75 102 ALA A CA 1
ATOM 735 C C . ALA A 1 102 ? -10.144 -6.096 4.756 1.00 74.75 102 ALA A C 1
ATOM 737 O O . ALA A 1 102 ? -9.834 -5.777 3.610 1.00 74.75 102 ALA A O 1
ATOM 738 N N . ASP A 1 103 ? -10.496 -5.179 5.663 1.00 79.19 103 ASP A N 1
ATOM 739 C CA . ASP A 1 103 ? -10.460 -3.724 5.439 1.00 79.19 103 ASP A CA 1
ATOM 740 C C . ASP A 1 103 ? -9.033 -3.150 5.602 1.00 79.19 103 ASP A C 1
ATOM 742 O O . ASP A 1 103 ? -8.804 -2.104 6.223 1.00 79.19 103 ASP A O 1
ATOM 746 N N . VAL A 1 104 ? -8.044 -3.869 5.060 1.00 86.75 104 VAL A N 1
ATOM 747 C CA . VAL A 1 104 ? -6.627 -3.494 5.084 1.00 86.75 104 VAL A CA 1
ATOM 748 C C . VAL A 1 104 ? -6.184 -3.083 3.689 1.00 86.75 104 VAL A C 1
ATOM 750 O O . VAL A 1 104 ? -6.418 -3.776 2.699 1.00 86.75 104 VAL A O 1
ATOM 753 N N . ILE A 1 105 ? -5.497 -1.949 3.628 1.00 91.75 105 ILE A N 1
ATOM 754 C CA . ILE A 1 105 ? -4.931 -1.403 2.402 1.00 91.75 105 ILE A CA 1
ATOM 755 C C . ILE A 1 105 ? -3.419 -1.486 2.510 1.00 91.75 105 ILE A C 1
ATOM 757 O O . ILE A 1 105 ? -2.817 -0.815 3.348 1.00 91.75 105 ILE A O 1
ATOM 761 N N . ALA A 1 106 ? -2.793 -2.304 1.674 1.00 92.38 106 ALA A N 1
ATOM 762 C CA . ALA A 1 106 ? -1.344 -2.352 1.601 1.00 92.38 106 ALA A CA 1
ATOM 763 C C . ALA A 1 106 ? -0.812 -1.162 0.804 1.00 92.38 106 ALA A C 1
ATOM 765 O O . ALA A 1 106 ? -1.356 -0.804 -0.241 1.00 92.38 106 ALA A O 1
ATOM 766 N N . ILE A 1 107 ? 0.280 -0.584 1.296 1.00 93.56 107 ILE A N 1
ATOM 767 C CA . ILE A 1 107 ? 1.087 0.402 0.589 1.00 93.56 107 ILE A CA 1
ATOM 768 C C . ILE A 1 107 ? 2.364 -0.294 0.133 1.00 93.56 107 ILE A C 1
ATOM 770 O O . ILE A 1 107 ? 3.148 -0.797 0.946 1.00 93.56 107 ILE A O 1
ATOM 774 N N . LEU A 1 108 ? 2.558 -0.327 -1.180 1.00 92.69 108 LEU A N 1
ATOM 775 C CA . LEU A 1 108 ? 3.701 -0.933 -1.848 1.00 92.69 108 LEU A CA 1
ATOM 776 C C . LEU A 1 108 ? 4.539 0.160 -2.511 1.00 92.69 108 LEU A C 1
ATOM 778 O O . LEU A 1 108 ? 3.988 1.077 -3.124 1.00 92.69 108 LEU A O 1
ATOM 782 N N . SER A 1 109 ? 5.864 0.050 -2.448 1.00 91.31 109 SER A N 1
ATOM 783 C CA . SER A 1 109 ? 6.717 0.854 -3.326 1.00 91.31 109 SER A CA 1
ATOM 784 C C . SER A 1 109 ? 6.593 0.347 -4.758 1.00 91.31 109 SER A C 1
ATOM 786 O O . SER A 1 109 ? 6.733 -0.852 -5.009 1.00 91.31 109 SER A O 1
ATOM 788 N N . ALA A 1 110 ? 6.352 1.245 -5.709 1.00 91.00 110 ALA A N 1
ATOM 789 C CA . ALA A 1 110 ? 6.219 0.861 -7.109 1.00 91.00 110 ALA A CA 1
ATOM 790 C C . ALA A 1 110 ? 7.538 0.377 -7.739 1.00 91.00 110 ALA A C 1
ATOM 792 O O . ALA A 1 110 ? 7.503 -0.303 -8.757 1.00 91.00 110 ALA A O 1
ATOM 793 N N . ASP A 1 111 ? 8.685 0.721 -7.148 1.00 90.56 111 ASP A N 1
ATOM 794 C CA . ASP A 1 111 ? 10.032 0.342 -7.592 1.00 90.56 111 ASP A CA 1
ATOM 795 C C . ASP A 1 111 ? 10.536 -0.990 -7.001 1.00 90.56 111 ASP A C 1
ATOM 797 O O . ASP A 1 111 ? 11.678 -1.394 -7.253 1.00 90.56 111 ASP A O 1
ATOM 801 N N . ARG A 1 112 ? 9.693 -1.693 -6.231 1.00 91.00 112 ARG A N 1
ATOM 802 C CA . ARG A 1 112 ? 10.008 -3.016 -5.678 1.00 91.00 112 ARG A CA 1
ATOM 803 C C . ARG A 1 112 ? 10.121 -4.045 -6.811 1.00 91.00 112 ARG A C 1
ATOM 805 O O . ARG A 1 112 ? 9.274 -4.097 -7.701 1.00 91.00 112 ARG A O 1
ATOM 812 N N . ASP A 1 113 ? 11.171 -4.868 -6.784 1.00 90.50 113 ASP A N 1
ATOM 813 C CA . ASP A 1 113 ? 11.498 -5.809 -7.872 1.00 90.50 113 ASP A CA 1
ATOM 814 C C . ASP A 1 113 ? 10.368 -6.787 -8.209 1.00 90.50 113 ASP A C 1
ATOM 816 O O . ASP A 1 113 ? 10.079 -7.055 -9.376 1.00 90.50 113 ASP A O 1
ATOM 820 N N . ASP A 1 114 ? 9.724 -7.323 -7.183 1.00 91.81 114 ASP A N 1
ATOM 821 C CA . ASP A 1 114 ? 8.601 -8.248 -7.288 1.00 91.81 114 ASP A CA 1
ATOM 822 C C . ASP A 1 114 ? 7.324 -7.564 -7.801 1.00 91.81 114 ASP A C 1
ATOM 824 O O . ASP A 1 114 ? 6.624 -8.153 -8.621 1.00 91.81 114 ASP A O 1
ATOM 828 N N . VAL A 1 115 ? 7.059 -6.316 -7.400 1.00 91.75 115 VAL A N 1
ATOM 829 C CA . VAL A 1 115 ? 5.944 -5.494 -7.902 1.00 91.75 115 VAL A CA 1
ATOM 830 C C . VAL A 1 115 ? 6.118 -5.227 -9.395 1.00 91.75 115 VAL A C 1
ATOM 832 O O . VAL A 1 115 ? 5.204 -5.490 -10.178 1.00 91.75 115 VAL A O 1
ATOM 835 N N . LEU A 1 116 ? 7.301 -4.771 -9.813 1.00 91.00 116 LEU A N 1
ATOM 836 C CA . LEU A 1 116 ? 7.615 -4.539 -11.226 1.00 91.00 116 LEU A CA 1
ATOM 837 C C . LEU A 1 116 ? 7.509 -5.834 -12.040 1.00 91.00 116 LEU A C 1
ATOM 839 O O . LEU A 1 116 ? 6.846 -5.872 -13.077 1.00 91.00 116 LEU A O 1
ATOM 843 N N . SER A 1 117 ? 8.100 -6.920 -11.534 1.00 91.69 117 SER A N 1
ATOM 844 C CA . SER A 1 117 ? 8.060 -8.232 -12.189 1.00 91.69 117 SER A CA 1
ATOM 845 C C . SER A 1 117 ? 6.638 -8.780 -12.311 1.00 91.69 117 SER A C 1
ATOM 847 O O . SER A 1 117 ? 6.302 -9.405 -13.317 1.00 91.69 117 SER A O 1
ATOM 849 N N . TRP A 1 118 ? 5.790 -8.567 -11.301 1.00 93.81 118 TRP A N 1
ATOM 850 C CA . TRP A 1 118 ? 4.393 -8.981 -11.345 1.00 93.81 118 TRP A CA 1
ATOM 851 C C . TRP A 1 118 ? 3.620 -8.207 -12.405 1.00 93.81 118 TRP A C 1
ATOM 853 O O . TRP A 1 118 ? 3.008 -8.828 -13.274 1.00 93.81 118 TRP A O 1
ATOM 863 N N . ARG A 1 119 ? 3.696 -6.873 -12.373 1.00 91.50 119 ARG A N 1
ATOM 864 C CA . ARG A 1 119 ? 2.969 -5.994 -13.298 1.00 91.50 119 ARG A CA 1
ATOM 865 C C . ARG A 1 119 ? 3.389 -6.206 -14.751 1.00 91.50 119 ARG A C 1
ATOM 867 O O . ARG A 1 119 ? 2.534 -6.200 -15.631 1.00 91.50 119 ARG A O 1
ATOM 874 N N . ALA A 1 120 ? 4.667 -6.498 -14.999 1.00 91.00 120 ALA A N 1
ATOM 875 C CA . ALA A 1 120 ? 5.157 -6.885 -16.322 1.00 91.00 120 ALA A CA 1
ATOM 876 C C . ALA A 1 120 ? 4.531 -8.187 -16.845 1.00 91.00 120 ALA A C 1
ATOM 878 O O . ALA A 1 120 ? 4.245 -8.299 -18.036 1.00 91.00 120 ALA A O 1
ATOM 879 N N . ARG A 1 121 ? 4.284 -9.167 -15.967 1.00 92.38 121 ARG A N 1
ATOM 880 C CA . ARG A 1 121 ? 3.643 -10.440 -16.340 1.00 92.38 121 ARG A CA 1
ATOM 881 C C . ARG A 1 121 ? 2.119 -10.351 -16.428 1.00 92.38 121 ARG A C 1
ATOM 883 O O . ARG A 1 121 ? 1.523 -11.130 -17.164 1.00 92.38 121 ARG A O 1
ATOM 890 N N . HIS A 1 122 ? 1.507 -9.412 -15.712 1.00 92.00 122 HIS A N 1
ATOM 891 C CA . HIS A 1 122 ? 0.054 -9.317 -15.550 1.00 92.00 122 HIS A CA 1
ATOM 892 C C . HIS A 1 122 ? -0.517 -7.996 -16.077 1.00 92.00 122 HIS A C 1
ATOM 894 O O . HIS A 1 122 ? -1.461 -7.469 -15.510 1.00 92.00 122 HIS A O 1
ATOM 900 N N . GLN A 1 123 ? 0.036 -7.458 -17.170 1.00 88.88 123 GLN A N 1
ATOM 901 C CA . GLN A 1 123 ? -0.538 -6.306 -17.884 1.00 88.88 123 GLN A CA 1
ATOM 902 C C . GLN A 1 123 ? -0.879 -5.132 -16.952 1.00 88.88 123 GLN A C 1
ATOM 904 O O . GLN A 1 123 ? -1.999 -4.630 -16.947 1.00 88.88 123 GLN A O 1
ATOM 909 N N . ASP A 1 124 ? 0.084 -4.722 -16.129 1.00 86.19 124 ASP A N 1
ATOM 910 C CA . ASP A 1 124 ? -0.041 -3.603 -15.197 1.00 86.19 124 ASP A CA 1
ATOM 911 C C . ASP A 1 124 ? -0.964 -3.781 -13.982 1.00 86.19 124 ASP A C 1
ATOM 913 O O . ASP A 1 124 ? -0.891 -2.940 -13.080 1.00 86.19 124 ASP A O 1
ATOM 917 N N . THR A 1 125 ? -1.738 -4.867 -13.877 1.00 91.31 125 THR A N 1
ATOM 918 C CA . THR A 1 125 ? -2.553 -5.135 -12.680 1.00 91.31 125 THR A CA 1
ATOM 919 C C . THR A 1 125 ? -1.723 -5.674 -11.511 1.00 91.31 125 THR A C 1
ATOM 921 O O . THR A 1 125 ? -0.661 -6.281 -11.685 1.00 91.31 125 THR A O 1
ATOM 924 N N . LEU A 1 126 ? -2.231 -5.448 -10.299 1.00 93.12 126 LEU A N 1
ATOM 925 C CA . LEU A 1 126 ? -1.754 -6.061 -9.060 1.00 93.12 126 LEU A CA 1
ATOM 926 C C . LEU A 1 126 ? -2.739 -7.083 -8.492 1.00 93.1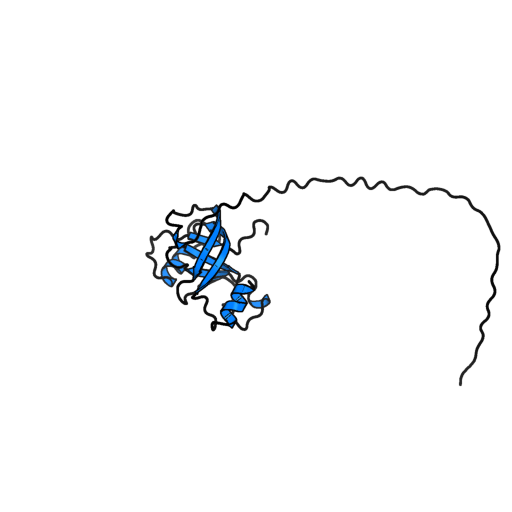2 126 LEU A C 1
ATOM 928 O O . LEU A 1 126 ? -2.440 -7.662 -7.457 1.00 93.12 126 LEU A O 1
ATOM 932 N N . GLU A 1 127 ? -3.869 -7.342 -9.149 1.00 94.50 127 GLU A N 1
ATOM 933 C CA . GLU A 1 127 ? -4.813 -8.374 -8.716 1.00 94.50 127 GLU A CA 1
ATOM 934 C C . GLU A 1 127 ? -4.104 -9.726 -8.552 1.00 94.50 127 GLU A C 1
ATOM 936 O O . GLU A 1 127 ? -3.342 -10.146 -9.426 1.00 94.50 127 GLU A O 1
ATOM 941 N N . GLY A 1 128 ? -4.319 -10.394 -7.414 1.00 93.25 128 GLY A N 1
ATOM 942 C CA . GLY A 1 128 ? -3.679 -11.675 -7.107 1.00 93.25 128 GLY A CA 1
ATOM 943 C C . GLY A 1 128 ? -2.222 -11.580 -6.639 1.00 93.25 128 GLY A C 1
ATOM 944 O O . GLY A 1 128 ? -1.629 -12.605 -6.312 1.00 93.25 128 GLY A O 1
ATOM 945 N N . PHE A 1 129 ? -1.632 -10.382 -6.578 1.00 94.00 129 PHE A N 1
ATOM 946 C CA . PHE A 1 129 ? -0.282 -10.198 -6.052 1.00 94.00 129 PHE A CA 1
ATOM 947 C C . PHE A 1 129 ? -0.227 -10.520 -4.553 1.00 94.00 129 PHE A C 1
ATOM 949 O O . PHE A 1 129 ? -1.026 -10.005 -3.766 1.00 94.00 129 PHE A O 1
ATOM 956 N N . GLU A 1 130 ? 0.745 -11.335 -4.148 1.00 93.06 130 GLU A N 1
ATOM 957 C CA . GLU A 1 130 ? 0.976 -11.667 -2.743 1.00 93.06 130 GLU A CA 1
ATOM 958 C C . GLU A 1 130 ? 1.830 -10.591 -2.066 1.00 93.06 130 GLU A C 1
ATOM 960 O O . GLU A 1 130 ? 3.021 -10.416 -2.336 1.00 93.06 130 GLU A O 1
ATOM 965 N N . VAL A 1 131 ? 1.224 -9.874 -1.128 1.00 90.50 131 VAL A N 1
ATOM 966 C CA . VAL A 1 131 ? 1.921 -8.965 -0.227 1.00 90.50 131 VAL A CA 1
ATOM 967 C C . VAL A 1 131 ? 2.385 -9.767 0.978 1.00 90.50 131 VAL A C 1
ATOM 969 O O . VAL A 1 131 ? 1.566 -10.204 1.778 1.00 90.50 131 VAL A O 1
ATOM 972 N N . THR A 1 132 ? 3.697 -9.936 1.120 1.00 87.44 132 THR A N 1
ATOM 973 C CA . THR A 1 132 ? 4.316 -10.541 2.305 1.00 87.44 132 THR A CA 1
ATOM 974 C C . THR A 1 132 ? 5.523 -9.717 2.719 1.00 87.44 132 THR A C 1
ATOM 976 O O . THR A 1 132 ? 6.344 -9.342 1.882 1.00 87.44 132 THR A O 1
ATOM 979 N N . GLY A 1 133 ? 5.652 -9.440 4.010 1.00 83.75 133 GLY A N 1
ATOM 980 C CA . GLY A 1 133 ? 6.825 -8.769 4.555 1.00 83.75 133 GLY A CA 1
ATOM 981 C C . GLY A 1 133 ? 6.510 -8.043 5.850 1.00 83.75 133 GLY A C 1
ATOM 982 O O . GLY A 1 133 ? 5.390 -8.159 6.335 1.00 83.75 133 GLY A O 1
ATOM 983 N N . PRO A 1 134 ? 7.491 -7.336 6.427 1.00 86.50 134 PRO A N 1
ATOM 984 C CA . PRO A 1 134 ? 7.279 -6.426 7.542 1.00 86.50 134 PRO A CA 1
ATOM 985 C C . PRO A 1 134 ? 6.709 -5.083 7.070 1.00 86.50 134 PRO A C 1
ATOM 987 O O . PRO A 1 134 ? 6.951 -4.643 5.945 1.00 86.50 134 PRO A O 1
ATOM 990 N N . GLY A 1 135 ? 5.999 -4.396 7.961 1.00 87.75 135 GLY A N 1
ATOM 991 C CA . GLY A 1 135 ? 5.408 -3.096 7.672 1.00 87.75 135 GLY A CA 1
ATOM 992 C C . GLY A 1 135 ? 4.815 -2.425 8.906 1.00 87.75 135 GLY A C 1
ATOM 993 O O . GLY A 1 135 ? 4.643 -3.047 9.961 1.00 87.75 135 GLY A O 1
ATOM 994 N N . ARG A 1 136 ? 4.516 -1.131 8.765 1.00 89.94 136 ARG A N 1
ATOM 995 C CA . ARG A 1 136 ? 3.841 -0.325 9.792 1.00 89.94 136 ARG A CA 1
ATOM 996 C C . ARG A 1 136 ? 2.349 -0.289 9.511 1.00 89.94 136 ARG A C 1
ATOM 998 O O . ARG A 1 136 ? 1.939 0.064 8.408 1.00 89.94 136 ARG A O 1
ATOM 1005 N N . VAL A 1 137 ? 1.541 -0.584 10.520 1.00 89.06 137 VAL A N 1
ATOM 1006 C CA . VAL A 1 137 ? 0.101 -0.355 10.477 1.00 89.06 137 VAL A CA 1
ATOM 1007 C C . VAL A 1 137 ? -0.219 1.013 11.056 1.00 89.06 137 VAL A C 1
ATOM 1009 O O . VAL A 1 137 ? 0.176 1.320 12.181 1.00 89.06 137 VAL A O 1
ATOM 1012 N N . PHE A 1 138 ? -0.980 1.819 10.324 1.00 89.00 138 PHE A N 1
ATOM 1013 C CA . PHE A 1 138 ? -1.487 3.092 10.824 1.00 89.00 138 PHE A CA 1
ATOM 1014 C C . PHE A 1 138 ? -2.897 3.401 10.309 1.00 89.00 138 PHE A C 1
ATOM 1016 O O . PHE A 1 138 ? -3.442 2.742 9.421 1.00 89.00 138 PHE A O 1
ATOM 1023 N N . ASP A 1 139 ? -3.504 4.402 10.934 1.00 88.75 139 ASP A N 1
ATOM 1024 C CA . ASP A 1 139 ? -4.807 4.949 10.574 1.00 88.75 139 ASP A CA 1
ATOM 1025 C C . ASP A 1 139 ? -4.582 6.165 9.668 1.00 88.75 139 ASP A C 1
ATOM 1027 O O . ASP A 1 139 ? -3.966 7.135 10.119 1.00 88.75 139 ASP A O 1
ATOM 1031 N N . PRO A 1 140 ? -5.035 6.136 8.404 1.00 88.62 140 PRO A N 1
ATOM 1032 C CA . PRO A 1 140 ? -4.814 7.247 7.488 1.00 88.62 140 PRO A CA 1
ATOM 1033 C C . PRO A 1 140 ? -5.545 8.530 7.889 1.00 88.62 140 PRO A C 1
ATOM 1035 O O . PRO A 1 140 ? -5.151 9.600 7.439 1.00 88.62 140 PRO A O 1
ATOM 1038 N N . ASP A 1 141 ? -6.594 8.453 8.713 1.00 86.62 141 ASP A N 1
ATOM 1039 C CA . ASP A 1 141 ? -7.344 9.637 9.137 1.00 86.62 141 ASP A CA 1
ATOM 1040 C C . ASP A 1 141 ? -6.658 10.373 10.304 1.00 86.62 141 ASP A C 1
ATOM 1042 O O . ASP A 1 141 ? -7.018 11.512 10.609 1.00 86.62 141 ASP A O 1
ATOM 1046 N N . THR A 1 142 ? -5.663 9.750 10.948 1.00 87.06 142 THR A N 1
ATOM 1047 C CA . THR A 1 142 ? -4.885 10.355 12.043 1.00 87.06 142 THR A CA 1
ATOM 1048 C C . THR A 1 142 ? -3.403 10.539 11.713 1.00 87.06 142 THR A C 1
ATOM 1050 O O . THR A 1 142 ? -2.716 11.268 12.427 1.00 87.06 142 THR A O 1
ATOM 1053 N N . GLU A 1 143 ? -2.892 9.890 10.664 1.00 88.94 143 GLU A N 1
ATOM 1054 C CA . GLU A 1 143 ? -1.495 9.995 10.239 1.00 88.94 143 GLU A CA 1
ATOM 1055 C C . GLU A 1 143 ? -1.243 11.289 9.452 1.00 88.94 143 GLU A C 1
ATOM 1057 O O . GLU A 1 143 ? -1.881 11.574 8.435 1.00 88.94 143 GLU A O 1
ATOM 1062 N N . LYS A 1 144 ? -0.248 12.061 9.894 1.00 86.69 144 LYS A N 1
ATOM 1063 C CA . LYS A 1 144 ? 0.183 13.280 9.204 1.00 86.69 144 LYS A CA 1
ATOM 1064 C C . LYS A 1 144 ? 0.737 12.952 7.813 1.00 86.69 144 LYS A C 1
ATOM 1066 O O . LYS A 1 144 ? 1.567 12.059 7.668 1.00 86.69 144 LYS A O 1
ATOM 1071 N N . GLY A 1 145 ? 0.346 13.723 6.801 1.00 84.62 145 GLY A N 1
ATOM 1072 C CA . GLY A 1 145 ? 0.752 13.506 5.407 1.00 84.62 145 GLY A CA 1
ATOM 1073 C C . GLY A 1 145 ? -0.139 12.529 4.631 1.00 84.62 145 GLY A C 1
ATOM 1074 O O . GLY A 1 145 ? 0.136 12.263 3.460 1.00 84.62 145 GLY A O 1
ATOM 1075 N N . TYR A 1 146 ? -1.199 12.011 5.259 1.00 85.69 146 TYR A N 1
ATOM 1076 C CA . TYR A 1 146 ? -2.223 11.166 4.635 1.00 85.69 146 TYR A CA 1
ATOM 1077 C C . TYR A 1 146 ? -3.619 11.797 4.679 1.00 85.69 146 TYR A C 1
ATOM 1079 O O . TYR A 1 146 ? -4.629 11.113 4.489 1.00 85.69 146 TYR A O 1
ATOM 1087 N N . GLU A 1 147 ? -3.690 13.111 4.897 1.00 85.88 147 GLU A N 1
ATOM 1088 C CA . GLU A 1 147 ? -4.944 13.836 5.041 1.00 85.88 147 GLU A CA 1
ATOM 1089 C C . GLU A 1 147 ? -5.842 13.626 3.810 1.00 85.88 147 GLU A C 1
ATOM 1091 O O . GLU A 1 147 ? -5.490 13.945 2.675 1.00 85.88 14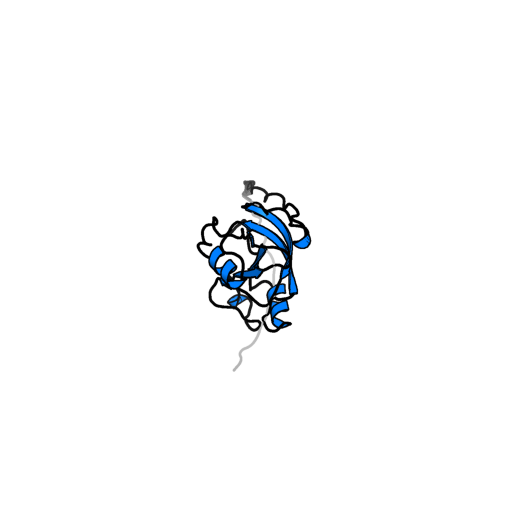7 GLU A O 1
ATOM 1096 N N . GLY A 1 148 ? -7.035 13.070 4.032 1.00 84.06 148 GLY A N 1
ATOM 1097 C CA . GLY A 1 148 ? -8.008 12.799 2.971 1.00 84.06 148 GLY A CA 1
ATOM 1098 C C . GLY A 1 148 ? -7.753 11.524 2.156 1.00 84.06 148 GLY A C 1
ATOM 1099 O O . GLY A 1 148 ? -8.659 11.088 1.437 1.00 84.06 148 GLY A O 1
ATOM 1100 N N . THR A 1 149 ? -6.601 10.863 2.307 1.00 87.06 149 THR A N 1
ATOM 1101 C CA . THR A 1 149 ? -6.303 9.595 1.619 1.00 87.06 149 THR A CA 1
ATOM 1102 C C . THR A 1 149 ? -7.241 8.481 2.083 1.00 87.06 149 THR A C 1
ATOM 1104 O O . THR A 1 149 ? -7.708 7.697 1.257 1.00 87.06 149 THR A O 1
ATOM 1107 N N . GLY A 1 150 ? -7.618 8.459 3.368 1.00 87.44 150 GLY A N 1
ATOM 1108 C CA . GLY A 1 150 ? -8.620 7.524 3.892 1.00 87.44 150 GLY A CA 1
ATOM 1109 C C . GLY A 1 150 ? -9.960 7.622 3.152 1.00 87.44 150 GLY A C 1
ATOM 1110 O O . GLY A 1 150 ? -10.528 6.613 2.738 1.00 87.44 150 GLY A O 1
ATOM 1111 N N . LEU A 1 151 ? -10.452 8.839 2.891 1.00 88.81 151 LEU A N 1
ATOM 1112 C CA . LEU A 1 151 ? -11.678 9.051 2.111 1.00 88.81 151 LEU A CA 1
ATOM 1113 C C . LEU A 1 151 ? -11.519 8.621 0.644 1.00 88.81 151 LEU A C 1
ATOM 1115 O O . LEU A 1 151 ? -12.442 8.029 0.081 1.00 88.81 151 LEU A O 1
ATOM 1119 N N . ALA A 1 152 ? -10.378 8.926 0.019 1.00 89.75 152 ALA A N 1
ATOM 1120 C CA . ALA A 1 152 ? -10.105 8.553 -1.369 1.00 89.75 152 ALA A CA 1
ATOM 1121 C C . ALA A 1 152 ? -10.102 7.029 -1.553 1.00 89.75 152 ALA A C 1
ATOM 1123 O O . ALA A 1 152 ? -10.753 6.514 -2.461 1.00 89.75 152 ALA A O 1
ATOM 1124 N N . VAL A 1 153 ? -9.444 6.312 -0.643 1.00 89.44 153 VAL A N 1
ATOM 1125 C CA . VAL A 1 153 ? -9.406 4.848 -0.610 1.00 89.44 153 VAL A CA 1
ATOM 1126 C C . VAL A 1 153 ? -10.799 4.262 -0.415 1.00 89.44 153 VAL A C 1
ATOM 1128 O O . VAL A 1 153 ? -11.203 3.406 -1.199 1.00 89.44 153 VAL A O 1
ATOM 1131 N N . ARG A 1 154 ? -11.567 4.741 0.575 1.00 89.94 154 ARG A N 1
ATOM 1132 C CA . ARG A 1 154 ? -12.936 4.248 0.805 1.00 89.94 154 ARG A CA 1
ATOM 1133 C C . ARG A 1 154 ? -13.793 4.380 -0.451 1.00 89.94 154 ARG A C 1
ATOM 1135 O O . ARG A 1 154 ? -14.453 3.427 -0.846 1.00 89.94 154 ARG A O 1
ATOM 1142 N N . LYS A 1 155 ? -13.720 5.527 -1.136 1.00 90.88 155 LYS A N 1
ATOM 1143 C CA . LYS A 1 155 ? -14.428 5.746 -2.407 1.00 90.88 155 LYS A CA 1
ATOM 1144 C C . LYS A 1 155 ? -13.945 4.814 -3.513 1.00 90.88 155 LYS A C 1
ATOM 1146 O O . LYS A 1 155 ? -14.775 4.234 -4.207 1.00 90.88 155 LYS A O 1
ATOM 1151 N N . LEU A 1 156 ? -12.630 4.673 -3.684 1.00 90.12 156 LEU A N 1
ATOM 1152 C CA . LEU A 1 156 ? -12.056 3.837 -4.736 1.00 90.12 156 LEU A CA 1
ATOM 1153 C C . LEU A 1 156 ? -12.497 2.378 -4.575 1.00 90.12 156 LEU A C 1
ATOM 1155 O O . LEU A 1 156 ? -12.985 1.769 -5.529 1.00 90.12 156 LEU A O 1
ATOM 1159 N N . PHE A 1 157 ? -12.391 1.844 -3.360 1.00 88.31 157 PHE A N 1
ATOM 1160 C CA . PHE A 1 157 ? -12.685 0.445 -3.057 1.00 88.31 157 PHE A CA 1
ATOM 1161 C C . PHE A 1 157 ? -14.145 0.177 -2.664 1.00 88.31 157 PHE A C 1
ATOM 1163 O O . PHE A 1 157 ? -14.493 -0.965 -2.391 1.00 88.31 157 PHE A O 1
ATOM 1170 N N . GLY A 1 158 ? -15.016 1.192 -2.682 1.00 88.75 158 GLY A N 1
ATOM 1171 C CA . GLY A 1 158 ? -16.442 1.031 -2.376 1.00 88.75 158 GLY A CA 1
ATOM 1172 C C . GLY A 1 158 ? -16.736 0.681 -0.913 1.00 88.75 158 GLY A C 1
ATOM 1173 O O . GLY A 1 158 ? -17.731 0.017 -0.639 1.00 88.75 158 GLY A O 1
ATOM 1174 N N . LEU A 1 159 ? -15.876 1.106 0.015 1.00 85.75 159 LEU A N 1
ATOM 1175 C CA . LEU A 1 159 ? -16.057 0.911 1.456 1.00 85.75 159 LEU A CA 1
ATOM 1176 C C . LEU A 1 159 ? -17.023 1.963 2.023 1.00 85.75 159 LEU A C 1
ATOM 1178 O O . LEU A 1 159 ? -17.086 3.091 1.521 1.00 85.75 159 LEU A O 1
ATOM 1182 N N . ASP A 1 160 ? -17.740 1.627 3.102 1.00 86.81 160 ASP A N 1
ATOM 1183 C CA . ASP A 1 160 ? -18.568 2.610 3.810 1.00 86.81 160 ASP A CA 1
ATOM 1184 C C . ASP A 1 160 ? -17.683 3.773 4.314 1.00 86.81 160 ASP A C 1
ATOM 1186 O O . ASP A 1 160 ? -16.582 3.538 4.827 1.00 86.81 160 ASP A O 1
ATOM 1190 N N . PRO A 1 161 ? -18.122 5.043 4.194 1.00 84.12 161 PRO A N 1
ATOM 1191 C CA . PRO A 1 161 ? -17.347 6.198 4.648 1.00 84.12 161 PRO A CA 1
ATOM 1192 C C . PRO A 1 161 ? -16.920 6.149 6.122 1.00 84.12 161 PRO A C 1
ATOM 1194 O O . PRO A 1 161 ? -15.959 6.821 6.491 1.00 84.12 161 PRO A O 1
ATOM 1197 N N . LYS A 1 162 ? -17.634 5.391 6.961 1.00 83.88 162 LYS A N 1
ATOM 1198 C CA . LYS A 1 162 ? -17.366 5.205 8.390 1.00 83.88 162 LYS A CA 1
ATOM 1199 C C . LYS A 1 162 ? -16.619 3.909 8.699 1.00 83.88 162 LYS A C 1
ATOM 1201 O O . LYS A 1 162 ? -16.262 3.712 9.860 1.00 83.88 162 LYS A O 1
ATOM 1206 N N . THR A 1 163 ? -16.371 3.040 7.714 1.00 82.88 163 THR A N 1
ATOM 1207 C CA . THR A 1 163 ? -15.554 1.839 7.919 1.00 82.88 163 THR A CA 1
ATOM 1208 C C . THR A 1 163 ? -14.159 2.258 8.395 1.00 82.88 163 THR A C 1
ATOM 1210 O O . THR A 1 163 ? -13.509 3.092 7.742 1.00 82.88 163 THR A O 1
ATOM 1213 N N . PRO A 1 164 ? -13.682 1.723 9.534 1.00 79.75 164 PRO A N 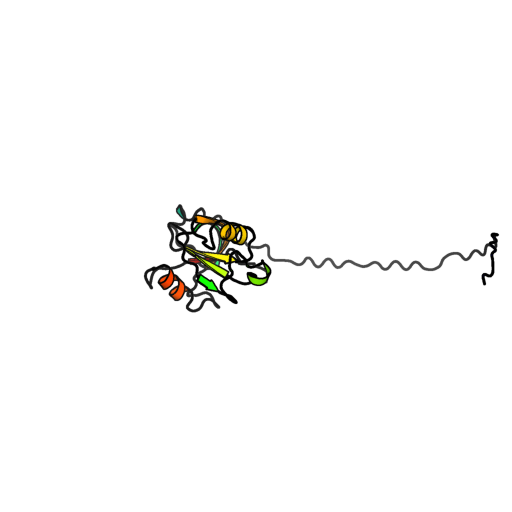1
ATOM 1214 C CA . PRO A 1 164 ? -12.295 1.883 9.943 1.00 79.75 164 PRO A CA 1
ATOM 1215 C C . PRO A 1 164 ? -11.390 1.241 8.895 1.00 79.75 164 PRO A C 1
ATOM 1217 O O . PRO A 1 164 ? -11.542 0.064 8.591 1.00 79.75 164 PRO A O 1
ATOM 1220 N N . VAL A 1 165 ? -10.447 2.007 8.352 1.00 83.44 165 VAL A N 1
ATOM 1221 C CA . VAL A 1 165 ? -9.468 1.491 7.391 1.00 83.44 165 VAL A CA 1
ATOM 1222 C C . VAL A 1 165 ? -8.097 1.509 8.047 1.00 83.44 165 VAL A C 1
ATOM 1224 O O . VAL A 1 165 ? -7.781 2.392 8.853 1.00 83.44 165 VAL A O 1
ATOM 1227 N N . ARG A 1 166 ? -7.278 0.511 7.728 1.00 88.38 166 ARG A N 1
ATOM 1228 C CA . ARG A 1 166 ? -5.887 0.446 8.173 1.00 88.38 166 ARG A CA 1
ATOM 1229 C C . ARG A 1 166 ? -4.968 0.387 6.973 1.00 88.38 166 ARG A C 1
ATOM 1231 O O . ARG A 1 166 ? -5.191 -0.394 6.051 1.00 88.38 166 ARG A O 1
ATOM 1238 N N . PHE A 1 167 ? -3.951 1.237 6.988 1.00 91.38 167 PHE A N 1
ATOM 1239 C CA . PHE A 1 167 ? -2.886 1.200 6.000 1.00 91.38 167 PHE A CA 1
ATOM 1240 C C . PHE A 1 167 ? -1.763 0.331 6.528 1.00 91.38 167 PHE A C 1
ATOM 1242 O O . PHE A 1 167 ? -1.370 0.467 7.684 1.00 91.38 167 PHE A O 1
ATOM 1249 N N . TYR A 1 168 ? -1.274 -0.560 5.675 1.00 91.50 168 TYR A N 1
ATOM 1250 C CA . TYR A 1 168 ? -0.133 -1.412 5.937 1.00 91.50 168 TYR A CA 1
ATOM 1251 C C . TYR A 1 168 ? 1.032 -0.993 5.047 1.00 91.50 168 TYR A C 1
ATOM 1253 O O . TYR A 1 168 ? 1.091 -1.339 3.867 1.00 91.50 168 TYR A O 1
ATOM 1261 N N . ASP A 1 169 ? 1.942 -0.203 5.604 1.00 90.38 169 ASP A N 1
ATOM 1262 C CA . ASP A 1 169 ? 3.063 0.368 4.871 1.00 90.38 169 ASP A CA 1
ATOM 1263 C C . ASP A 1 169 ? 4.272 -0.560 4.872 1.00 90.38 169 ASP A C 1
ATOM 1265 O O . ASP A 1 169 ? 5.064 -0.576 5.815 1.00 90.38 169 ASP A O 1
ATOM 1269 N N . THR A 1 170 ? 4.403 -1.320 3.781 1.00 85.00 170 THR A N 1
ATOM 1270 C CA . THR A 1 170 ? 5.587 -2.149 3.492 1.00 85.00 170 THR A CA 1
ATOM 1271 C C . THR A 1 170 ? 6.765 -1.326 2.973 1.00 85.00 170 THR A C 1
ATOM 1273 O O . THR A 1 170 ? 7.887 -1.823 2.906 1.00 85.00 170 THR A O 1
ATOM 1276 N N . ALA A 1 171 ? 6.525 -0.066 2.593 1.00 79.44 171 ALA A N 1
ATOM 1277 C CA . ALA A 1 171 ? 7.549 0.873 2.154 1.00 79.44 171 ALA A CA 1
ATOM 1278 C C . ALA A 1 171 ? 8.139 1.680 3.322 1.00 79.44 171 ALA A C 1
ATOM 1280 O O . ALA A 1 171 ? 9.090 2.443 3.125 1.00 79.44 171 ALA A O 1
ATOM 1281 N N . TRP A 1 172 ? 7.587 1.535 4.530 1.00 75.50 172 TRP A N 1
ATOM 1282 C CA . TRP A 1 172 ? 8.052 2.258 5.701 1.00 75.50 172 TRP A CA 1
ATOM 1283 C C . TRP A 1 172 ? 9.475 1.837 6.071 1.00 75.50 172 TRP A C 1
ATOM 1285 O O . TRP A 1 172 ? 9.778 0.654 6.235 1.00 75.50 172 TRP A O 1
ATOM 1295 N N . ARG A 1 173 ? 10.354 2.827 6.235 1.00 63.72 173 ARG A N 1
ATOM 1296 C CA . ARG A 1 173 ? 11.712 2.640 6.743 1.00 63.72 173 ARG A CA 1
ATOM 1297 C C . ARG A 1 173 ? 11.856 3.450 8.033 1.00 63.72 173 ARG A C 1
ATOM 1299 O O . ARG A 1 173 ? 11.564 4.642 7.989 1.00 63.72 173 ARG A O 1
ATOM 1306 N N . PRO A 1 174 ? 12.328 2.852 9.143 1.00 51.25 174 PRO A N 1
ATOM 1307 C CA . PRO A 1 174 ? 12.511 3.571 10.406 1.00 51.25 174 PRO A CA 1
ATOM 1308 C C . PRO A 1 174 ? 13.542 4.705 10.349 1.00 51.25 174 PRO A C 1
ATOM 1310 O O . PRO A 1 174 ? 13.608 5.498 11.280 1.00 51.25 174 PRO A O 1
ATOM 1313 N N . GLU A 1 175 ? 14.361 4.770 9.296 1.00 39.56 175 GLU A N 1
ATOM 1314 C CA . GLU A 1 175 ? 15.607 5.546 9.286 1.00 39.56 175 GLU A CA 1
ATOM 1315 C C . GLU A 1 175 ? 15.788 6.421 8.030 1.00 39.56 175 GLU A C 1
ATOM 1317 O O . GLU A 1 175 ? 16.898 6.539 7.511 1.00 39.56 175 GLU A O 1
ATOM 1322 N N . GLN A 1 176 ? 14.717 7.034 7.515 1.00 39.88 176 GLN A N 1
ATOM 1323 C CA . GLN A 1 176 ? 14.837 8.131 6.539 1.00 39.88 176 GLN A CA 1
ATOM 1324 C C . GLN A 1 176 ? 14.202 9.417 7.051 1.00 39.88 176 GLN A C 1
ATOM 1326 O O . GLN A 1 176 ? 13.055 9.344 7.543 1.00 39.88 176 GLN A O 1
#

Sequence (176 aa):
MSPPEDEDLIAPARTRWVAPAGVALVVIAAATWLLWTPAPPPLTDCGTVATATHPLKHDTFCTLGGTVEGDKVLSMGKGVPTASDDKGKAAGVRLFVKLADADVIAILSADRDDVLSWRARHQDTLEGFEVTGPGRVFDPDTEKGYEGTGLAVRKLFGLDPKTPVRFYDTAWRPEQ

Foldseek 3Di:
DDDDDDDDDDDDDDDDDDDDDDPPPPPPPPPPPPPPPPDPPDADACEELQPNPDPDDAFHKYKYKFFFADQFKDKDDDDDDALPDALVVQAPIWIWTDTPPDLEIETDRCSDPLNSVVRVVVVNGRGGPMDTDMWGKHFLVPDPPSPCVLVVVCVRVVHDNPDGHIYTYPVDDPPD